Protein AF-X1KT30-F1 (afdb_monomer_lite)

Structure (mmCIF, N/CA/C/O backbone):
data_AF-X1KT30-F1
#
_entry.id   AF-X1KT30-F1
#
loop_
_atom_site.group_PDB
_atom_site.id
_atom_site.type_symbol
_atom_site.label_atom_id
_atom_site.label_alt_id
_atom_site.label_comp_id
_atom_site.label_asym_id
_atom_site.label_entity_id
_atom_site.label_seq_id
_atom_site.pdbx_PDB_ins_code
_atom_site.Cartn_x
_atom_site.Cartn_y
_atom_site.Cartn_z
_atom_site.occupancy
_atom_site.B_iso_or_equiv
_atom_site.auth_seq_id
_atom_site.auth_comp_id
_atom_site.auth_asym_id
_atom_site.auth_atom_id
_atom_site.pdbx_PDB_model_num
ATOM 1 N N . MET A 1 1 ? 2.284 4.216 2.414 1.00 86.62 1 MET A N 1
ATOM 2 C CA . MET A 1 1 ? 3.109 3.245 1.665 1.00 86.62 1 MET A CA 1
ATOM 3 C C . MET A 1 1 ? 4.368 3.954 1.220 1.00 86.62 1 MET A C 1
ATOM 5 O O . MET A 1 1 ? 4.288 5.139 0.920 1.00 86.62 1 MET A O 1
ATOM 9 N N . VAL A 1 2 ? 5.493 3.252 1.218 1.00 92.62 2 VAL A N 1
ATOM 10 C CA . VAL A 1 2 ? 6.781 3.729 0.702 1.00 92.6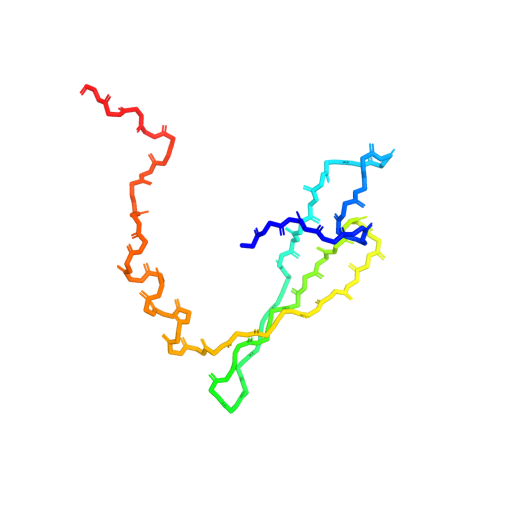2 2 VAL A CA 1
ATOM 11 C C . VAL A 1 2 ? 7.361 2.636 -0.206 1.00 92.62 2 VAL A C 1
ATOM 13 O O . VAL A 1 2 ? 6.961 1.485 -0.043 1.00 92.62 2 VAL A O 1
ATOM 16 N N . PRO A 1 3 ? 8.245 2.961 -1.162 1.00 93.38 3 PRO A N 1
ATOM 17 C CA . PRO A 1 3 ? 8.933 1.958 -1.975 1.00 93.38 3 PRO A CA 1
ATOM 18 C C . PRO A 1 3 ? 9.828 1.073 -1.100 1.00 93.38 3 PRO A C 1
ATOM 20 O O . PRO A 1 3 ? 10.679 1.587 -0.373 1.00 93.38 3 PRO A O 1
ATOM 23 N N . GLU A 1 4 ? 9.680 -0.248 -1.178 1.00 93.31 4 GLU A N 1
ATOM 24 C CA . GLU A 1 4 ? 10.473 -1.183 -0.366 1.00 93.31 4 GLU A CA 1
ATOM 25 C C . GLU A 1 4 ? 11.168 -2.244 -1.220 1.00 93.31 4 GLU A C 1
ATOM 27 O O . GLU A 1 4 ? 12.336 -2.563 -0.976 1.00 93.31 4 GLU A O 1
ATOM 32 N N . THR A 1 5 ? 10.483 -2.754 -2.241 1.00 92.38 5 THR A N 1
ATOM 33 C CA . THR A 1 5 ? 10.982 -3.824 -3.111 1.00 92.38 5 THR A CA 1
ATOM 34 C C . THR A 1 5 ? 11.872 -3.296 -4.238 1.00 92.38 5 THR A C 1
ATOM 36 O O . THR A 1 5 ? 11.763 -2.145 -4.657 1.00 92.38 5 THR A O 1
ATOM 39 N N . GLU A 1 6 ? 12.715 -4.168 -4.797 1.00 92.06 6 GLU A N 1
ATOM 40 C CA . GLU A 1 6 ? 13.583 -3.844 -5.945 1.00 92.06 6 GLU A CA 1
ATOM 41 C C . GLU A 1 6 ? 12.803 -3.444 -7.212 1.00 92.06 6 GLU A C 1
ATOM 43 O O . GLU A 1 6 ? 13.366 -2.858 -8.127 1.00 92.06 6 GLU A O 1
ATOM 48 N N . TRP A 1 7 ? 11.505 -3.755 -7.278 1.00 90.25 7 TRP A N 1
ATOM 49 C CA . TRP A 1 7 ? 10.636 -3.390 -8.403 1.00 90.25 7 TRP A CA 1
ATOM 50 C C . TRP A 1 7 ? 9.973 -2.020 -8.224 1.00 90.25 7 TRP A C 1
ATOM 52 O O . TRP A 1 7 ? 9.527 -1.417 -9.197 1.00 90.25 7 TRP A O 1
ATOM 62 N N . GLU A 1 8 ? 9.891 -1.540 -6.983 1.00 91.44 8 GLU A N 1
ATOM 63 C CA . GLU A 1 8 ? 9.366 -0.214 -6.641 1.00 91.44 8 GLU A CA 1
ATOM 64 C C . GLU A 1 8 ? 10.465 0.852 -6.654 1.00 91.44 8 GLU A C 1
ATOM 66 O O . GLU A 1 8 ? 10.181 2.029 -6.879 1.00 91.44 8 GLU A O 1
ATOM 71 N N . LYS A 1 9 ? 11.715 0.440 -6.426 1.00 92.19 9 LYS A N 1
ATOM 72 C CA . LYS A 1 9 ? 12.897 1.299 -6.487 1.00 92.19 9 LYS A CA 1
ATOM 73 C C . LYS A 1 9 ? 13.420 1.388 -7.913 1.00 92.19 9 LYS A C 1
ATOM 75 O O . LYS A 1 9 ? 13.481 0.386 -8.623 1.00 92.19 9 LYS A O 1
ATOM 80 N N . ASN A 1 10 ? 13.796 2.587 -8.344 1.00 84.25 10 ASN A N 1
ATOM 81 C CA . ASN A 1 10 ? 14.295 2.805 -9.702 1.00 84.25 10 ASN A CA 1
ATOM 82 C C . ASN A 1 10 ? 15.160 4.069 -9.804 1.00 84.25 10 ASN A C 1
ATOM 84 O O . ASN A 1 10 ? 14.875 4.967 -10.596 1.00 84.25 10 ASN A O 1
ATOM 88 N N . SER A 1 11 ? 16.250 4.101 -9.033 1.00 76.81 11 SER A N 1
ATOM 89 C CA . SER A 1 11 ? 17.197 5.225 -8.977 1.00 76.81 11 SER A CA 1
ATOM 90 C C . SER A 1 11 ? 17.889 5.560 -10.307 1.00 76.81 11 SER A C 1
ATOM 92 O O . SER A 1 11 ? 18.503 6.619 -10.426 1.00 76.81 11 SER A O 1
ATOM 94 N N . GLU A 1 12 ? 17.796 4.684 -11.312 1.00 82.31 12 GLU A N 1
ATOM 95 C CA . GLU A 1 12 ? 18.340 4.914 -12.654 1.00 82.31 12 GLU A CA 1
ATOM 96 C C . GLU A 1 12 ? 17.448 5.810 -13.525 1.00 82.31 12 GLU A C 1
ATOM 98 O O . GLU A 1 12 ? 17.959 6.509 -14.400 1.00 82.31 12 GLU A O 1
ATOM 103 N N . ILE A 1 13 ? 16.126 5.778 -13.319 1.00 79.94 13 ILE A N 1
ATOM 104 C CA . ILE A 1 13 ? 15.163 6.563 -14.107 1.00 79.94 13 ILE A CA 1
ATOM 105 C C . ILE A 1 13 ? 14.639 7.751 -13.307 1.00 79.94 13 ILE A C 1
ATOM 107 O O . ILE A 1 13 ? 14.569 8.860 -13.840 1.00 79.94 13 ILE A O 1
ATOM 111 N N . SER A 1 14 ? 14.264 7.538 -12.048 1.00 80.69 14 SER A N 1
ATOM 112 C CA . SER A 1 14 ? 13.641 8.573 -11.229 1.00 80.69 14 SER A CA 1
ATOM 113 C C . SER A 1 14 ? 13.839 8.320 -9.735 1.00 80.69 14 SER A C 1
ATOM 115 O O . SER A 1 14 ? 14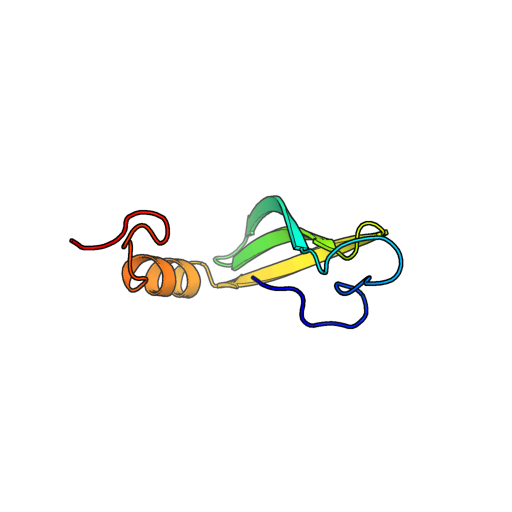.653 7.499 -9.315 1.00 80.69 14 SER A O 1
ATOM 117 N N . ILE A 1 15 ? 13.162 9.110 -8.902 1.00 87.88 15 ILE A N 1
ATOM 118 C CA . ILE A 1 15 ? 13.142 8.862 -7.461 1.00 87.88 15 ILE A CA 1
ATOM 119 C C . ILE A 1 15 ? 12.399 7.555 -7.170 1.00 87.88 15 ILE A C 1
ATOM 121 O O . ILE A 1 15 ? 11.469 7.191 -7.887 1.00 87.88 15 ILE A O 1
ATOM 125 N N . ASP A 1 16 ? 12.759 6.882 -6.078 1.00 91.62 16 ASP A N 1
ATOM 126 C CA . ASP A 1 16 ? 11.995 5.725 -5.618 1.00 91.62 16 ASP A CA 1
ATOM 127 C C . ASP A 1 16 ? 10.548 6.158 -5.340 1.00 91.62 16 ASP A C 1
ATOM 129 O O . ASP A 1 16 ? 10.293 7.027 -4.497 1.00 91.62 16 ASP A O 1
ATOM 133 N N . ILE A 1 17 ? 9.596 5.568 -6.069 1.00 89.81 17 ILE A N 1
ATOM 134 C CA . ILE A 1 17 ? 8.205 6.016 -6.074 1.00 89.81 17 ILE A CA 1
ATOM 135 C C . ILE A 1 17 ? 7.220 4.848 -6.114 1.00 89.81 17 ILE A C 1
ATOM 137 O O . ILE A 1 17 ? 7.347 3.893 -6.883 1.00 89.81 17 ILE A O 1
ATOM 141 N N . VAL A 1 18 ? 6.185 4.983 -5.288 1.00 94.00 18 VAL A N 1
ATOM 142 C CA . VAL A 1 18 ? 4.934 4.235 -5.388 1.00 94.00 18 VAL A CA 1
ATOM 143 C C . VAL A 1 18 ? 3.804 5.244 -5.524 1.00 94.00 18 VAL A C 1
ATOM 145 O O . VAL A 1 18 ? 3.751 6.218 -4.770 1.00 94.00 18 VAL A O 1
ATOM 148 N N . PHE A 1 19 ? 2.916 5.040 -6.492 1.00 94.38 19 PHE A N 1
ATOM 149 C CA . PHE A 1 19 ? 1.872 6.012 -6.807 1.00 94.38 19 PHE A CA 1
ATOM 150 C C . PHE A 1 19 ? 0.499 5.336 -6.916 1.00 94.38 19 PHE A C 1
ATOM 152 O O . PHE A 1 19 ? 0.233 4.670 -7.914 1.00 94.38 19 PHE A O 1
ATOM 159 N N . PRO A 1 20 ? -0.370 5.442 -5.892 1.00 95.94 20 PRO A N 1
ATOM 160 C CA . PRO A 1 20 ? -1.719 4.880 -5.934 1.00 95.94 20 PRO A CA 1
ATOM 161 C C . PRO A 1 20 ? -2.586 5.532 -7.017 1.00 95.94 20 PRO A C 1
ATOM 163 O O . PRO A 1 20 ? -2.727 6.752 -7.045 1.00 95.94 20 PRO A O 1
ATOM 166 N N . GLU A 1 21 ? -3.217 4.717 -7.860 1.00 96.88 21 GLU A N 1
ATOM 167 C CA . GLU A 1 21 ? -4.054 5.175 -8.985 1.00 96.88 21 GLU A CA 1
ATOM 168 C C . GLU A 1 21 ? -5.516 4.746 -8.850 1.00 96.88 21 GLU A C 1
ATOM 170 O O . GLU A 1 21 ? -6.414 5.336 -9.450 1.00 96.88 21 GLU A O 1
ATOM 175 N N . GLY A 1 22 ? -5.782 3.729 -8.033 1.00 97.25 22 GLY A N 1
ATOM 176 C CA . GLY A 1 22 ? -7.133 3.259 -7.782 1.00 97.25 22 GLY A CA 1
ATOM 177 C C . GLY A 1 22 ? -7.209 2.365 -6.560 1.00 97.25 22 GLY A C 1
ATOM 178 O O . GLY A 1 22 ? -6.208 1.845 -6.068 1.00 97.25 22 GLY A O 1
ATOM 179 N N . SER A 1 23 ? -8.423 2.170 -6.062 1.00 97.38 23 SER A N 1
ATOM 180 C CA . SER A 1 23 ? -8.676 1.160 -5.045 1.00 97.38 23 SER A CA 1
ATOM 181 C C . SER A 1 23 ? -10.074 0.580 -5.176 1.00 97.38 23 SER A C 1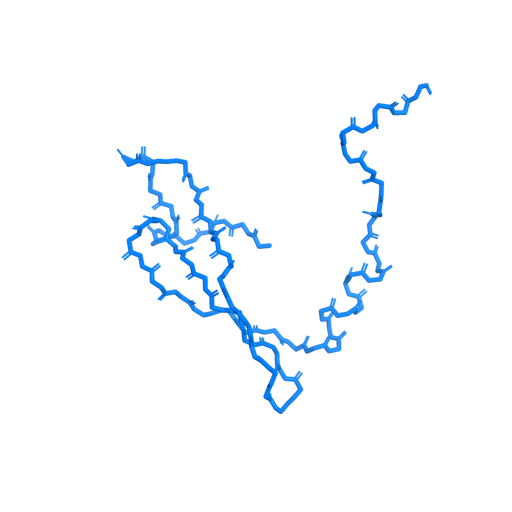
ATOM 183 O O . SER A 1 23 ? -10.965 1.207 -5.751 1.00 97.38 23 SER A O 1
ATOM 185 N N . TYR A 1 24 ? -10.259 -0.624 -4.647 1.00 97.56 24 TYR A N 1
ATOM 186 C CA . TYR A 1 24 ? -11.575 -1.225 -4.489 1.00 97.56 24 TYR A CA 1
ATOM 187 C C . TYR A 1 24 ? -11.666 -1.991 -3.171 1.00 97.56 24 TYR A C 1
ATOM 189 O O . TYR A 1 24 ? -10.676 -2.516 -2.657 1.00 97.56 24 TYR A O 1
ATOM 197 N N . GLU A 1 25 ? -12.875 -2.039 -2.622 1.00 98.00 25 GLU A N 1
ATOM 198 C CA . GLU A 1 25 ? -13.188 -2.796 -1.415 1.00 98.00 25 GLU A CA 1
ATOM 199 C C . GLU A 1 25 ? -13.829 -4.129 -1.795 1.00 98.00 25 GLU A C 1
ATOM 201 O O . GLU A 1 25 ? -14.763 -4.178 -2.597 1.00 98.00 25 GLU A O 1
ATOM 206 N N . TYR A 1 26 ? -13.339 -5.217 -1.205 1.00 97.62 26 TYR A N 1
ATOM 207 C CA . TYR A 1 26 ? -13.875 -6.552 -1.429 1.00 97.62 26 TYR A CA 1
ATOM 208 C C . TYR A 1 26 ? -13.697 -7.416 -0.179 1.00 97.62 26 TYR A C 1
ATOM 210 O O . TYR A 1 26 ? -12.590 -7.580 0.324 1.00 97.62 26 TYR A O 1
ATOM 218 N N . HIS A 1 27 ? -14.803 -7.954 0.348 1.00 97.12 27 HIS A N 1
ATOM 219 C CA . HIS A 1 27 ? -14.834 -8.796 1.555 1.00 97.12 27 HIS A CA 1
ATOM 220 C C . HIS A 1 27 ? -14.076 -8.233 2.774 1.00 97.12 27 HIS A C 1
ATOM 222 O O . HIS A 1 27 ? -13.410 -8.969 3.496 1.00 97.12 27 HIS A O 1
ATOM 228 N N . GLY A 1 28 ? -14.195 -6.927 3.030 1.00 97.38 28 GLY A N 1
ATOM 229 C CA . GLY A 1 28 ? -13.544 -6.279 4.175 1.00 97.38 28 GLY A CA 1
ATOM 230 C C . GLY A 1 28 ? -12.051 -5.996 3.981 1.00 97.38 28 GLY A C 1
ATOM 231 O O . GLY A 1 28 ? -11.413 -5.458 4.886 1.00 97.38 28 GLY A O 1
ATOM 232 N N . GLU A 1 29 ? -11.509 -6.296 2.804 1.00 98.44 29 GLU A N 1
ATOM 233 C CA . GLU A 1 29 ? -10.167 -5.919 2.378 1.00 98.44 29 GLU A CA 1
ATOM 234 C C . GLU A 1 29 ? -10.248 -4.729 1.414 1.00 98.44 29 GLU A C 1
ATOM 236 O O . GLU A 1 29 ? -11.187 -4.604 0.624 1.00 98.44 29 GLU A O 1
ATOM 241 N N . ILE A 1 30 ? -9.247 -3.859 1.470 1.00 98.19 30 ILE A N 1
ATOM 242 C CA . ILE A 1 30 ? -9.014 -2.796 0.499 1.00 98.19 30 ILE A CA 1
ATOM 243 C C . ILE A 1 30 ? -7.825 -3.216 -0.354 1.00 98.19 30 ILE A C 1
ATOM 245 O O . ILE A 1 30 ? -6.748 -3.528 0.160 1.00 98.19 30 ILE A O 1
ATOM 249 N N . TYR A 1 31 ? -8.036 -3.199 -1.662 1.00 98.12 31 TYR A N 1
ATOM 250 C CA . TYR A 1 31 ? -7.011 -3.421 -2.664 1.00 98.12 31 TYR A CA 1
ATOM 251 C C . TYR A 1 31 ? -6.633 -2.073 -3.259 1.00 98.12 31 TYR A C 1
ATOM 253 O O . TYR A 1 31 ? -7.496 -1.375 -3.787 1.00 98.12 31 TYR A O 1
ATOM 261 N N . ILE A 1 32 ? -5.362 -1.702 -3.167 1.00 97.88 32 ILE A N 1
ATOM 262 C CA . ILE A 1 32 ? -4.817 -0.456 -3.710 1.00 97.88 32 ILE A CA 1
ATOM 263 C C . ILE A 1 32 ? -3.994 -0.822 -4.935 1.00 97.88 32 ILE A C 1
ATOM 265 O O . ILE A 1 32 ? -3.009 -1.547 -4.809 1.00 97.88 32 ILE A O 1
ATOM 269 N N . ILE A 1 33 ? -4.397 -0.329 -6.100 1.00 98.00 33 ILE A N 1
ATOM 270 C CA . ILE A 1 33 ? -3.656 -0.475 -7.352 1.00 98.00 33 ILE A CA 1
ATOM 271 C C . ILE A 1 33 ? -2.749 0.739 -7.500 1.00 98.00 33 ILE A C 1
ATOM 273 O O . ILE A 1 33 ? -3.211 1.878 -7.376 1.00 98.00 33 ILE A O 1
ATOM 277 N N . TYR A 1 34 ? -1.462 0.501 -7.721 1.00 97.31 34 TYR A N 1
ATOM 278 C CA . TYR A 1 34 ? -0.461 1.559 -7.748 1.00 97.31 34 TYR A CA 1
ATOM 279 C C . TYR A 1 34 ? 0.630 1.298 -8.784 1.00 97.31 34 TYR A C 1
ATOM 281 O O . TYR A 1 34 ? 1.001 0.151 -9.042 1.00 97.31 34 TYR A O 1
ATOM 289 N N . GLY A 1 35 ? 1.157 2.378 -9.355 1.00 94.88 35 GLY A N 1
ATOM 290 C CA . GLY A 1 35 ? 2.375 2.350 -10.155 1.00 94.88 35 GLY A CA 1
ATOM 291 C C . GLY A 1 35 ? 3.607 2.165 -9.265 1.00 94.88 35 GLY A C 1
ATOM 292 O O . GLY A 1 35 ? 3.715 2.805 -8.217 1.00 94.88 35 GLY A O 1
ATOM 293 N N . ALA A 1 36 ? 4.532 1.304 -9.684 1.00 92.75 36 ALA A N 1
ATOM 294 C CA . ALA A 1 36 ? 5.777 0.979 -8.992 1.00 92.75 36 ALA A CA 1
ATOM 295 C C . ALA A 1 36 ? 6.980 1.212 -9.919 1.00 92.75 36 ALA A C 1
ATOM 297 O O . ALA A 1 36 ? 7.022 0.687 -11.040 1.00 92.75 36 ALA A O 1
ATOM 298 N N . GLY A 1 37 ? 7.940 2.027 -9.464 1.00 89.50 37 GLY A N 1
ATOM 299 C CA . GLY A 1 37 ? 9.198 2.281 -10.176 1.00 89.50 37 GLY A CA 1
ATOM 300 C C . GLY A 1 37 ? 9.030 2.804 -11.611 1.00 89.50 37 GLY A C 1
ATOM 301 O O . GLY A 1 37 ? 9.854 2.482 -12.465 1.00 89.50 37 GLY A O 1
ATOM 302 N N . GLU A 1 38 ? 7.936 3.526 -11.898 1.00 87.25 38 GLU A N 1
ATOM 303 C CA . GLU A 1 38 ? 7.516 4.021 -13.232 1.00 87.25 38 GLU A CA 1
ATOM 304 C C . GLU A 1 38 ? 7.345 2.955 -14.330 1.00 87.25 38 GLU A C 1
ATOM 306 O O . GLU A 1 38 ? 7.109 3.277 -15.494 1.00 87.25 38 GLU A O 1
ATOM 311 N N . ARG A 1 39 ? 7.464 1.672 -13.985 1.00 90.00 39 ARG A N 1
ATOM 312 C CA . ARG A 1 39 ? 7.527 0.570 -14.955 1.00 90.00 39 ARG A CA 1
ATOM 313 C C . ARG A 1 39 ? 6.433 -0.465 -14.758 1.00 90.00 39 ARG A C 1
ATOM 315 O O . ARG A 1 39 ? 6.061 -1.136 -15.718 1.00 90.00 39 ARG A O 1
ATOM 322 N N . TYR A 1 40 ? 5.932 -0.616 -13.536 1.00 92.50 40 TYR A N 1
ATOM 323 C CA . TYR A 1 40 ? 5.043 -1.713 -13.183 1.00 92.50 40 TYR A CA 1
ATOM 324 C C . TYR A 1 40 ? 3.750 -1.234 -12.538 1.00 92.50 40 TYR A C 1
ATOM 326 O O . TYR A 1 40 ? 3.694 -0.162 -11.944 1.00 92.50 40 TYR A O 1
ATOM 334 N N . VAL A 1 41 ? 2.723 -2.080 -12.621 1.00 95.62 41 VAL A N 1
ATOM 335 C CA . VAL A 1 41 ? 1.463 -1.926 -11.888 1.00 95.62 41 VAL A CA 1
ATOM 336 C C . VAL A 1 41 ? 1.386 -3.031 -10.844 1.00 95.62 41 VAL A C 1
ATOM 338 O O . VAL A 1 41 ? 1.486 -4.212 -11.180 1.00 95.62 41 VAL A O 1
ATOM 341 N N . PHE A 1 42 ? 1.242 -2.645 -9.581 1.00 95.88 42 PHE A N 1
ATOM 342 C CA . PHE A 1 42 ? 1.202 -3.534 -8.423 1.00 95.88 42 PHE A CA 1
ATOM 343 C C . PHE A 1 42 ? -0.123 -3.374 -7.666 1.00 95.88 42 PHE A C 1
ATOM 345 O O . PHE A 1 42 ? -0.881 -2.425 -7.878 1.00 95.88 42 PHE A O 1
ATOM 352 N N . ALA A 1 43 ? -0.405 -4.329 -6.777 1.00 96.12 43 ALA A N 1
ATOM 353 C CA . ALA A 1 43 ? -1.558 -4.287 -5.889 1.00 96.12 43 ALA A CA 1
ATOM 354 C C . ALA A 1 43 ? -1.134 -4.558 -4.442 1.00 96.12 43 ALA A C 1
ATOM 356 O O . ALA A 1 43 ? -0.544 -5.598 -4.148 1.00 96.12 43 ALA A O 1
ATOM 357 N N . ALA A 1 44 ? -1.482 -3.649 -3.533 1.00 96.25 44 ALA A N 1
ATOM 358 C CA . ALA A 1 44 ? -1.366 -3.855 -2.094 1.00 96.25 44 ALA A CA 1
ATOM 359 C C . ALA A 1 44 ? -2.734 -4.246 -1.526 1.00 96.25 44 ALA A C 1
ATOM 361 O O . ALA A 1 44 ? -3.758 -3.707 -1.943 1.00 96.25 44 ALA A O 1
ATOM 362 N N . LYS A 1 45 ? -2.756 -5.173 -0.565 1.00 97.12 45 LYS A N 1
ATOM 363 C CA . LYS A 1 45 ? -3.976 -5.598 0.131 1.00 97.12 45 LYS A CA 1
ATOM 364 C C . LYS A 1 45 ? -3.860 -5.274 1.613 1.00 97.12 45 LYS A C 1
ATOM 366 O O . LYS A 1 45 ? -2.864 -5.632 2.239 1.00 97.12 45 LYS A O 1
ATOM 371 N N . VAL A 1 46 ? -4.887 -4.649 2.173 1.00 97.44 46 VAL A N 1
ATOM 372 C CA . VAL A 1 46 ? -4.961 -4.334 3.600 1.00 97.44 46 VAL A CA 1
ATOM 373 C C . VAL A 1 46 ? -6.367 -4.568 4.132 1.00 97.44 46 VAL A C 1
ATOM 375 O O . VAL A 1 46 ? -7.354 -4.269 3.462 1.00 97.44 46 VAL A O 1
ATOM 378 N N . ASN A 1 47 ? -6.474 -5.052 5.366 1.00 98.19 47 ASN A N 1
ATOM 379 C CA . ASN A 1 47 ? -7.764 -5.138 6.030 1.00 98.19 47 ASN A CA 1
ATOM 380 C C . ASN A 1 47 ? -8.326 -3.731 6.299 1.00 98.19 47 ASN A C 1
ATOM 382 O O . ASN A 1 47 ? -7.638 -2.880 6.870 1.00 98.19 47 ASN A O 1
ATOM 386 N N . LYS A 1 48 ? -9.589 -3.486 5.936 1.00 98.00 48 LYS A N 1
ATOM 387 C CA . LYS A 1 48 ? -10.232 -2.168 6.067 1.00 98.00 48 LYS A CA 1
ATOM 388 C C . LYS A 1 48 ? -10.267 -1.667 7.505 1.00 98.00 48 LYS A C 1
ATOM 390 O O . LYS A 1 48 ? -9.978 -0.499 7.747 1.00 98.00 48 LYS A O 1
ATOM 395 N N . LYS A 1 49 ? -10.620 -2.538 8.455 1.00 97.88 49 LYS A N 1
ATOM 396 C CA . LYS A 1 49 ? -10.712 -2.160 9.870 1.00 97.88 49 LYS A CA 1
ATOM 397 C C . LYS A 1 49 ? -9.342 -1.744 10.389 1.00 97.88 49 LYS A C 1
ATOM 399 O O . LYS A 1 49 ? -9.220 -0.681 10.982 1.00 97.88 49 LYS A O 1
ATOM 404 N N . THR A 1 50 ? -8.316 -2.538 10.090 1.00 96.94 50 THR A N 1
ATOM 405 C CA . THR A 1 50 ? -6.936 -2.194 10.436 1.00 96.94 50 THR A CA 1
ATOM 406 C C . THR A 1 50 ? -6.534 -0.858 9.817 1.00 96.94 50 THR A C 1
ATOM 408 O O . THR A 1 50 ? -6.065 0.010 10.539 1.00 96.94 50 THR A O 1
ATOM 411 N N . LEU A 1 51 ? -6.771 -0.637 8.519 1.00 95.44 51 LEU A N 1
ATOM 412 C CA . LEU A 1 51 ? -6.409 0.628 7.873 1.00 95.44 51 LEU A CA 1
ATOM 413 C C . LEU A 1 51 ? -7.049 1.841 8.569 1.00 95.44 51 LEU A C 1
ATOM 415 O O . LEU A 1 51 ? -6.352 2.812 8.852 1.00 95.44 51 LEU A O 1
ATOM 419 N N . LEU A 1 52 ? -8.347 1.773 8.876 1.00 95.69 52 LEU A N 1
ATOM 420 C CA . LEU A 1 52 ? -9.059 2.853 9.566 1.00 95.69 52 LEU A CA 1
ATOM 421 C C . LEU A 1 52 ? -8.501 3.104 10.971 1.00 95.69 52 LEU A C 1
ATOM 423 O O . LEU A 1 52 ? -8.230 4.250 11.314 1.00 95.69 52 LEU A O 1
ATOM 427 N N . GLU A 1 53 ? -8.239 2.050 11.747 1.00 96.25 53 GLU A N 1
ATOM 428 C CA . GLU A 1 53 ? -7.636 2.180 13.080 1.00 96.25 53 GLU A CA 1
ATOM 429 C C . GLU A 1 53 ? -6.257 2.857 13.036 1.00 96.25 53 GLU A C 1
ATOM 431 O O . GLU A 1 53 ? -5.909 3.609 13.947 1.00 96.25 53 GLU A O 1
ATOM 436 N N . TYR A 1 54 ? -5.456 2.592 12.000 1.00 93.69 54 TYR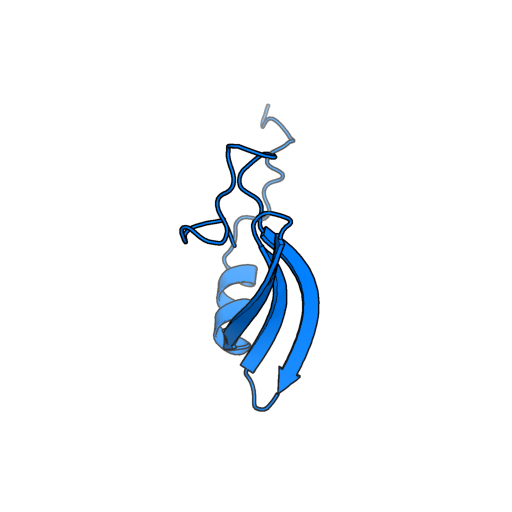 A N 1
ATOM 437 C CA . TYR A 1 54 ? -4.163 3.254 11.811 1.00 93.69 54 TYR A CA 1
ATOM 438 C C . TYR A 1 54 ? -4.325 4.724 11.420 1.00 93.69 54 TYR A C 1
ATOM 440 O O . TYR A 1 54 ? -3.592 5.563 11.939 1.00 93.69 54 TYR A O 1
ATOM 448 N N . LEU A 1 55 ? -5.279 5.045 10.542 1.00 91.81 55 LEU A N 1
ATOM 449 C CA . LEU A 1 55 ? -5.558 6.425 10.135 1.00 91.81 55 LEU A CA 1
ATOM 450 C C . LEU A 1 55 ? -6.067 7.268 11.310 1.00 91.81 55 LEU A C 1
ATOM 452 O O . LEU A 1 55 ? -5.582 8.374 11.521 1.00 91.81 55 LEU A O 1
ATOM 456 N N . GLU A 1 56 ? -6.976 6.737 12.126 1.00 93.19 56 GLU A N 1
ATOM 457 C CA . GLU A 1 56 ? -7.503 7.432 13.310 1.00 93.19 56 GLU A CA 1
ATOM 458 C C . GLU A 1 56 ? -6.429 7.704 14.372 1.00 93.19 56 GLU A C 1
ATOM 460 O O . GLU A 1 56 ? -6.487 8.715 15.069 1.00 93.19 56 GLU A O 1
ATOM 465 N N . LYS A 1 57 ? -5.440 6.811 14.495 1.00 92.38 57 LYS A N 1
ATOM 466 C CA . LYS A 1 57 ? -4.300 6.970 15.413 1.00 92.38 57 LYS A CA 1
ATOM 467 C C . LYS A 1 57 ? -3.167 7.812 14.834 1.00 92.38 57 LYS A C 1
ATOM 469 O O . LYS A 1 57 ? -2.248 8.156 15.575 1.00 92.38 57 LYS A O 1
ATOM 474 N N . SER A 1 58 ? -3.179 8.072 13.528 1.00 88.19 58 SER A N 1
ATOM 475 C CA . SER A 1 58 ? -2.108 8.818 12.879 1.00 88.19 58 SER A CA 1
ATOM 476 C C . SER A 1 58 ? -2.129 10.281 13.316 1.00 88.19 58 SER A C 1
ATOM 478 O O . SER A 1 58 ? -3.190 10.874 13.520 1.00 88.19 58 SER A O 1
ATOM 480 N N . ASP A 1 59 ? -0.941 10.852 13.509 1.00 82.44 59 ASP A N 1
ATOM 481 C CA . ASP A 1 59 ? -0.820 12.269 13.823 1.00 82.44 59 ASP A CA 1
ATOM 482 C C . ASP A 1 59 ? -1.232 13.090 12.595 1.00 82.44 59 ASP A C 1
ATOM 484 O O . ASP A 1 59 ? -0.646 12.960 11.521 1.00 82.44 59 ASP A O 1
ATOM 488 N N . ASN A 1 60 ? -2.257 13.926 12.761 1.00 76.19 60 ASN A N 1
ATOM 489 C CA . ASN A 1 60 ? -2.745 14.836 11.724 1.00 76.19 60 ASN A CA 1
ATOM 490 C C . ASN A 1 60 ? -1.977 16.167 11.715 1.00 76.19 60 ASN A C 1
ATOM 492 O O . ASN A 1 60 ? -2.414 17.127 11.071 1.00 76.19 60 ASN A O 1
ATOM 496 N N . SER A 1 61 ? -0.868 16.265 12.456 1.00 80.06 61 SER A N 1
ATOM 497 C CA . SER A 1 61 ? 0.009 17.423 12.387 1.00 80.06 61 SER A CA 1
ATOM 498 C C . SER A 1 61 ? 0.446 17.652 10.942 1.00 80.06 61 SER A C 1
ATOM 500 O O . SER A 1 61 ? 0.839 16.740 10.215 1.00 80.06 61 SER A O 1
ATOM 502 N N . ASN A 1 62 ? 0.307 18.895 10.483 1.00 73.19 62 ASN A N 1
ATOM 503 C CA . ASN A 1 62 ? 0.729 19.249 9.142 1.00 73.19 62 ASN A CA 1
ATOM 504 C C . ASN A 1 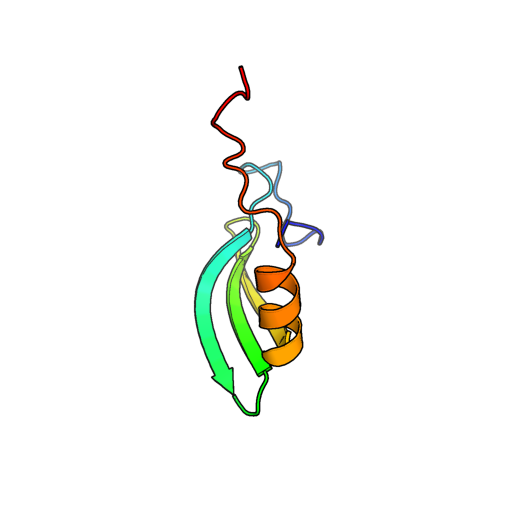62 ? 2.264 19.327 9.139 1.00 73.19 62 ASN A C 1
ATOM 506 O O . ASN A 1 62 ? 2.806 20.263 9.733 1.00 73.19 62 ASN A O 1
ATOM 510 N N . PRO A 1 63 ? 2.974 18.416 8.448 1.00 73.38 63 PRO A N 1
ATOM 511 C CA . PRO A 1 63 ? 4.436 18.381 8.477 1.00 73.38 63 PRO A CA 1
ATOM 512 C C . PRO A 1 63 ? 5.071 19.611 7.809 1.00 73.38 63 PRO A C 1
ATOM 514 O O . PRO A 1 63 ? 6.272 19.840 7.936 1.00 73.38 63 PRO A O 1
ATOM 517 N N . PHE A 1 64 ? 4.274 20.420 7.108 1.00 76.00 64 PHE A N 1
ATOM 518 C CA . PHE A 1 64 ? 4.699 21.648 6.445 1.00 76.00 64 PHE A CA 1
ATOM 519 C C . PHE A 1 64 ? 4.425 22.912 7.271 1.00 76.00 64 PHE A C 1
ATOM 521 O O . PHE A 1 64 ? 4.831 24.003 6.868 1.00 76.00 64 PHE A O 1
ATOM 528 N N . VAL A 1 65 ? 3.772 22.796 8.431 1.00 78.94 65 VAL A N 1
ATOM 529 C CA . VAL A 1 65 ? 3.584 23.912 9.364 1.00 78.94 65 VAL A CA 1
ATOM 530 C C . VAL A 1 65 ? 4.614 23.779 10.480 1.00 78.94 65 VAL A C 1
ATOM 532 O O . VAL A 1 65 ? 4.516 22.896 11.327 1.00 78.94 65 VAL A O 1
ATOM 535 N N . LYS A 1 66 ? 5.612 24.672 10.503 1.00 64.75 66 LYS A N 1
ATOM 536 C CA . LYS A 1 66 ? 6.522 24.776 11.651 1.00 64.75 66 LYS A CA 1
ATOM 537 C C . LYS A 1 66 ? 5.726 25.241 12.868 1.00 64.75 66 LYS A C 1
ATOM 539 O O . LYS A 1 66 ? 5.224 26.364 12.880 1.00 64.75 66 LYS A O 1
ATOM 544 N N . SER A 1 67 ? 5.647 24.394 13.889 1.00 67.00 67 SER A N 1
ATOM 545 C CA . SER A 1 67 ? 5.265 24.812 15.236 1.00 67.00 67 SER A CA 1
ATOM 546 C C . SER A 1 67 ? 6.195 25.948 15.673 1.00 67.00 67 SER A C 1
ATOM 548 O O . SER A 1 67 ? 7.416 25.773 15.673 1.00 67.00 67 SER A O 1
ATOM 550 N N . SER A 1 68 ? 5.601 27.118 15.917 1.00 62.62 68 SER A N 1
ATOM 551 C CA . SER A 1 68 ? 6.272 28.332 16.402 1.00 62.62 68 SER A CA 1
ATOM 552 C C . SER A 1 68 ? 6.780 28.171 17.828 1.00 62.62 68 SER A C 1
ATOM 554 O O . SER A 1 68 ? 6.134 27.415 18.588 1.00 62.62 68 SER A O 1
#

Secondary structure (DSSP, 8-state):
----STTT--TTTSS--EEEEEEEEETTEEEEEEEETTTEEEEEEEEHHHHHHHHHHS----TTS---

Sequence (68 aa):
MVPETEWEKNSEISIDIVFPEGSYEYHGEIYIIYGAGERYVFAAKVNKKTLLEYLEKSDNSNPFVKSS

Radius of gyration: 14.88 Å; chains: 1; bounding box: 33×37×31 Å

Organism: N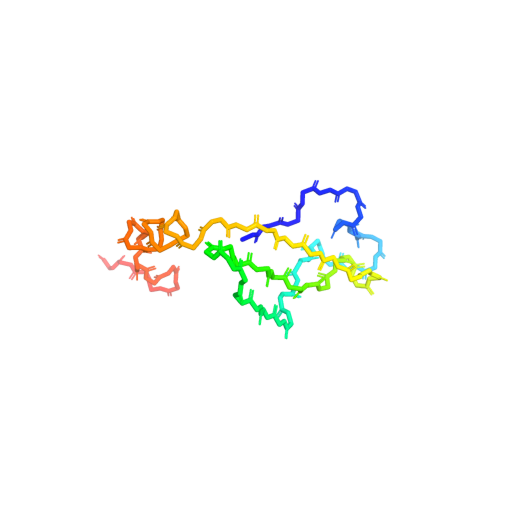CBI:txid412755

InterPro domains:
  IPR023296 Glycosyl hydrolase, five-bladed beta-propeller domain superfamily [G3DSA:2.115.10.20] (1-67)

pLDDT: mean 90.39, std 8.76, range [62.62, 98.44]

Foldseek 3Di:
DFQDDPQQCAPPPDHRDKAFDDWDDDPQKIWTWIDGNVPDIDIDIDGNVVVVVCVVPDDPPDPPDDDD